Protein AF-A0AA96TDE0-F1 (afdb_monomer_lite)

Sequence (135 aa):
MKVWKSGRVTAFSVVTGIAASFALAVLPGVIASAEASPVTTAAQSTSSRQLLGTTSNSATYTPTVAASGTYVMEYEVDGVSFYNTAIDGKELGYVGGSSGTYSTRSFELTAGTHTVKVIGPEGYGTVKVYLARVH

pLDDT: mean 74.43, std 24.05, range [27.41, 95.62]

Structure (mmCIF, N/CA/C/O backbone):
data_AF-A0AA96TDE0-F1
#
_entry.id   AF-A0AA96TDE0-F1
#
loop_
_atom_site.group_PDB
_atom_site.id
_atom_site.type_symbol
_atom_site.label_atom_id
_atom_site.label_alt_id
_atom_site.label_comp_id
_atom_site.label_asym_id
_atom_site.label_entity_id
_atom_site.label_seq_id
_atom_site.pdbx_PDB_ins_code
_atom_site.Cartn_x
_atom_site.Cartn_y
_atom_site.Cartn_z
_atom_site.occupancy
_atom_site.B_iso_or_equiv
_atom_site.auth_seq_id
_atom_site.auth_comp_id
_atom_site.auth_asym_id
_atom_site.auth_atom_id
_atom_site.pdbx_PDB_model_num
ATOM 1 N N . MET A 1 1 ? 15.031 -64.162 -13.789 1.00 40.09 1 MET A N 1
ATOM 2 C CA . MET A 1 1 ? 15.935 -64.460 -12.656 1.00 40.09 1 MET A CA 1
ATOM 3 C C . MET A 1 1 ? 17.259 -63.721 -12.832 1.00 40.09 1 MET A C 1
ATOM 5 O O . MET A 1 1 ? 18.085 -64.185 -13.602 1.00 40.09 1 MET A O 1
ATOM 9 N N . LYS A 1 2 ? 17.465 -62.594 -12.141 1.00 42.62 2 LYS A N 1
ATOM 10 C CA . LYS A 1 2 ? 18.734 -62.227 -11.480 1.00 42.62 2 LYS A CA 1
ATOM 11 C C . LYS A 1 2 ? 18.475 -61.019 -10.576 1.00 42.62 2 LYS A C 1
ATOM 13 O O . LYS A 1 2 ? 17.589 -60.220 -10.847 1.00 42.62 2 LYS A O 1
ATOM 18 N N . VAL A 1 3 ? 19.175 -61.000 -9.455 1.00 34.88 3 VAL A N 1
ATOM 19 C CA . VAL A 1 3 ? 18.810 -60.372 -8.182 1.00 34.88 3 VAL A CA 1
ATOM 20 C C . VAL A 1 3 ? 19.897 -59.354 -7.803 1.00 34.88 3 VAL A C 1
ATOM 22 O O . VAL A 1 3 ? 21.060 -59.666 -8.038 1.00 34.88 3 VAL A O 1
ATOM 25 N N . TRP A 1 4 ? 19.510 -58.266 -7.108 1.00 27.41 4 TRP A N 1
ATOM 26 C CA . TRP A 1 4 ? 20.272 -57.548 -6.044 1.00 27.41 4 TRP A CA 1
ATOM 27 C C . TRP A 1 4 ? 21.528 -56.728 -6.474 1.00 27.41 4 TRP A C 1
ATOM 29 O O . TRP A 1 4 ? 22.198 -57.122 -7.413 1.00 27.41 4 TRP A O 1
ATOM 39 N N . LYS A 1 5 ? 21.959 -55.565 -5.930 1.00 39.03 5 LYS A N 1
ATOM 40 C CA . LYS A 1 5 ? 22.065 -54.920 -4.586 1.00 39.03 5 LYS A CA 1
ATOM 41 C C . LYS A 1 5 ? 22.044 -53.383 -4.745 1.00 39.03 5 LYS A C 1
ATOM 43 O O . LYS A 1 5 ? 22.657 -52.874 -5.668 1.00 39.03 5 LYS A O 1
ATOM 48 N N . SER A 1 6 ? 21.223 -52.625 -4.008 1.00 40.38 6 SER A N 1
ATOM 49 C CA . SER A 1 6 ? 21.451 -52.063 -2.654 1.00 40.38 6 SER A CA 1
ATOM 50 C C . SER A 1 6 ? 22.612 -51.058 -2.550 1.00 40.38 6 SER A C 1
ATOM 52 O O . SER A 1 6 ? 23.765 -51.462 -2.463 1.00 40.38 6 SER A O 1
ATOM 54 N N . GLY A 1 7 ? 22.274 -49.768 -2.425 1.00 41.72 7 GLY A N 1
ATOM 55 C CA . GLY A 1 7 ? 23.146 -48.698 -1.927 1.00 41.72 7 GLY A CA 1
ATOM 56 C C . GLY A 1 7 ? 22.356 -47.774 -0.993 1.00 41.72 7 GLY A C 1
ATOM 57 O O . GLY A 1 7 ? 21.501 -47.022 -1.443 1.00 41.72 7 GLY A O 1
ATOM 58 N N . ARG A 1 8 ? 22.595 -47.912 0.316 1.00 37.94 8 ARG A N 1
ATOM 59 C CA . ARG A 1 8 ? 22.033 -47.122 1.426 1.00 37.94 8 ARG A CA 1
ATOM 60 C C . ARG A 1 8 ? 22.883 -45.866 1.652 1.00 37.94 8 ARG A C 1
ATOM 62 O O . ARG A 1 8 ? 24.099 -46.012 1.696 1.00 37.94 8 ARG A O 1
ATOM 69 N N . VAL A 1 9 ? 22.266 -44.717 1.949 1.00 39.47 9 VAL A N 1
ATOM 70 C CA . VAL A 1 9 ? 22.888 -43.649 2.762 1.00 39.47 9 VAL A CA 1
ATOM 71 C C . VAL A 1 9 ? 21.844 -43.048 3.724 1.00 39.47 9 VAL A C 1
ATOM 73 O O . VAL A 1 9 ? 20.944 -42.321 3.322 1.00 39.47 9 VAL A O 1
ATOM 76 N N . THR A 1 10 ? 21.932 -43.503 4.978 1.00 43.09 10 THR A N 1
ATOM 77 C CA . THR A 1 10 ? 21.900 -42.788 6.279 1.00 43.09 10 THR A CA 1
ATOM 78 C C . THR A 1 10 ? 21.245 -41.390 6.301 1.00 43.09 10 THR A C 1
ATOM 80 O O . THR A 1 10 ? 21.783 -40.453 5.730 1.00 43.09 10 THR A O 1
ATOM 83 N N . ALA A 1 11 ? 20.020 -41.210 6.813 1.00 39.31 11 ALA A N 1
ATOM 84 C CA . ALA A 1 11 ? 19.601 -41.068 8.222 1.00 39.31 11 ALA A CA 1
ATOM 85 C C . ALA A 1 11 ? 20.134 -39.816 8.957 1.00 39.31 11 ALA A C 1
ATOM 87 O O . ALA A 1 11 ? 21.291 -39.778 9.353 1.00 39.31 11 ALA A O 1
ATOM 88 N N . PHE A 1 12 ? 19.230 -38.872 9.250 1.00 33.53 12 PHE A N 1
ATOM 89 C CA . PHE A 1 12 ? 19.226 -38.095 10.493 1.00 33.53 12 PHE A CA 1
ATOM 90 C C . PHE A 1 12 ? 17.788 -38.049 11.017 1.00 33.53 12 PHE A C 1
ATOM 92 O O . PHE A 1 12 ? 16.937 -37.322 10.512 1.00 33.53 12 PHE A O 1
ATOM 99 N N . SER A 1 13 ? 17.520 -38.891 12.011 1.00 42.50 13 SER A N 1
ATOM 100 C CA . SER A 1 13 ? 16.374 -38.766 12.904 1.00 42.50 13 SER A CA 1
ATOM 101 C C . SER A 1 13 ? 16.801 -37.917 14.093 1.00 42.50 13 SER A C 1
ATOM 103 O O . SER A 1 13 ? 17.807 -38.221 14.728 1.00 42.50 13 SER A O 1
ATOM 105 N N . VAL A 1 14 ? 15.999 -36.919 14.445 1.00 38.91 14 VAL A N 1
ATOM 106 C CA . VAL A 1 14 ? 15.885 -36.473 15.835 1.00 38.91 14 VAL A CA 1
ATOM 107 C C . VAL A 1 14 ? 14.413 -36.603 16.191 1.00 38.91 14 VAL A C 1
ATOM 109 O O . VAL A 1 14 ? 13.595 -35.742 15.889 1.00 38.91 14 VAL A O 1
ATOM 112 N N . VAL A 1 15 ? 14.082 -37.758 16.767 1.00 44.50 15 VAL A N 1
ATOM 113 C CA . VAL A 1 15 ? 12.893 -37.945 17.593 1.00 44.50 15 VAL A CA 1
ATOM 114 C C . VAL A 1 15 ? 13.387 -37.904 19.029 1.00 44.50 15 VAL A C 1
ATOM 116 O O . VAL A 1 15 ? 14.069 -38.818 19.481 1.00 44.50 15 VAL A O 1
ATOM 119 N N . THR A 1 16 ? 13.004 -36.854 19.736 1.00 48.56 16 THR A N 1
ATOM 120 C CA . THR A 1 16 ? 12.980 -36.804 21.197 1.00 48.56 16 THR A CA 1
ATOM 121 C C . THR A 1 16 ? 11.671 -36.076 21.480 1.00 48.56 16 THR A C 1
ATOM 123 O O . THR A 1 16 ? 11.538 -34.908 21.149 1.00 48.56 16 THR A O 1
ATOM 126 N N . GLY A 1 17 ? 10.576 -36.722 21.854 1.00 38.38 17 GLY A N 1
ATOM 127 C CA . GLY A 1 17 ? 10.434 -37.705 22.914 1.00 38.38 17 GLY A CA 1
ATOM 128 C C . GLY A 1 17 ? 9.392 -37.111 23.858 1.00 38.38 17 GLY A C 1
ATOM 129 O O . GLY A 1 17 ? 9.731 -36.337 24.744 1.00 38.38 17 GLY A O 1
ATOM 130 N N . ILE A 1 18 ? 8.116 -37.404 23.594 1.00 46.56 18 ILE A N 1
ATOM 131 C CA . ILE A 1 18 ? 6.996 -37.088 24.483 1.00 46.56 18 ILE A CA 1
ATOM 132 C C . ILE A 1 18 ? 7.102 -38.039 25.676 1.00 46.56 18 ILE A C 1
ATOM 134 O O . ILE A 1 18 ? 6.978 -39.251 25.507 1.00 46.56 18 ILE A O 1
ATOM 138 N N . ALA A 1 19 ? 7.308 -37.496 26.872 1.00 41.12 19 ALA A N 1
ATOM 139 C CA . ALA A 1 19 ? 7.081 -38.203 28.123 1.00 41.12 19 ALA A CA 1
ATOM 140 C C . ALA A 1 19 ? 6.107 -37.375 28.962 1.00 41.12 19 ALA A C 1
ATOM 142 O O . ALA A 1 19 ? 6.427 -36.289 29.439 1.00 41.12 19 ALA A O 1
ATOM 143 N N . ALA A 1 20 ? 4.891 -37.895 29.095 1.00 46.12 20 ALA A N 1
ATOM 144 C CA . ALA A 1 20 ? 3.925 -37.442 30.074 1.00 46.12 20 ALA A CA 1
ATOM 145 C C . ALA A 1 20 ? 4.340 -37.946 31.463 1.00 46.12 20 ALA A C 1
ATOM 147 O O . ALA A 1 20 ? 4.645 -39.130 31.609 1.00 46.12 20 ALA A O 1
ATOM 148 N N . SER A 1 21 ? 4.289 -37.091 32.486 1.00 41.38 21 SER A N 1
ATOM 149 C CA . SER A 1 21 ? 3.406 -37.281 33.650 1.00 41.38 21 SER A CA 1
ATOM 150 C C . SER A 1 21 ? 3.656 -36.242 34.746 1.00 41.38 21 SER A C 1
ATOM 152 O O . SER A 1 21 ? 4.778 -35.963 35.152 1.00 41.38 21 SER A O 1
ATOM 154 N N . PHE A 1 22 ? 2.524 -35.719 35.198 1.00 46.81 22 PHE A N 1
ATOM 155 C CA . PHE A 1 22 ? 2.174 -34.942 36.380 1.00 46.81 22 PHE A CA 1
ATOM 156 C C . PHE A 1 22 ? 3.055 -35.100 37.633 1.00 46.81 22 PHE A C 1
ATOM 158 O O . PHE A 1 22 ? 3.264 -36.206 38.124 1.00 46.81 22 PHE A O 1
ATOM 165 N N . ALA A 1 23 ? 3.397 -33.964 38.248 1.00 40.28 23 ALA A N 1
ATOM 166 C CA . ALA A 1 23 ? 3.573 -33.844 39.694 1.00 40.28 23 ALA A CA 1
ATOM 167 C C . ALA A 1 23 ? 3.108 -32.448 40.146 1.00 40.28 23 ALA A C 1
ATOM 169 O O . ALA A 1 23 ? 3.706 -31.428 39.811 1.00 40.28 23 ALA A O 1
ATOM 170 N N . LEU A 1 24 ? 1.991 -32.428 40.873 1.00 45.56 24 LEU A N 1
ATOM 171 C CA . LEU A 1 24 ? 1.407 -31.270 41.540 1.00 45.56 24 LEU A CA 1
ATOM 172 C C . LEU A 1 24 ? 2.141 -31.066 42.876 1.00 45.56 24 LEU A C 1
ATOM 174 O O . LEU A 1 24 ? 2.079 -31.936 43.742 1.00 45.56 24 LEU A O 1
ATOM 178 N N . ALA A 1 25 ? 2.807 -29.926 43.055 1.00 38.69 25 ALA A N 1
ATOM 179 C CA . ALA A 1 25 ? 3.298 -29.470 44.354 1.00 38.6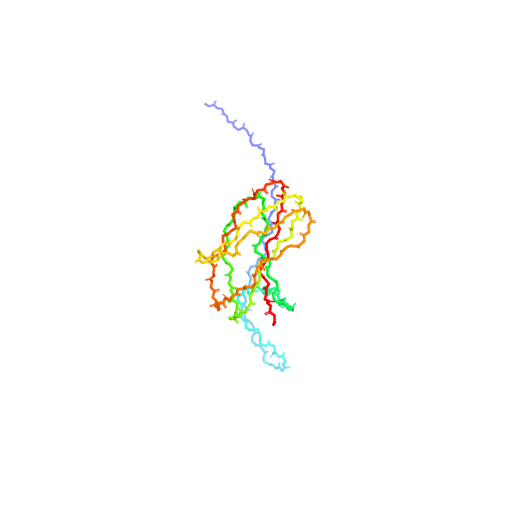9 25 ALA A CA 1
ATOM 180 C C . ALA A 1 25 ? 3.068 -27.956 44.472 1.00 38.69 25 ALA A C 1
ATOM 182 O O . ALA A 1 25 ? 3.636 -27.155 43.735 1.00 38.69 25 ALA A O 1
ATOM 183 N N . VAL A 1 26 ? 2.158 -27.599 45.373 1.00 52.59 26 VAL A N 1
ATOM 184 C CA . VAL A 1 26 ? 1.729 -26.243 45.729 1.00 52.59 26 VAL A CA 1
ATOM 185 C C . VAL A 1 26 ? 2.746 -25.624 46.690 1.00 52.59 26 VAL A C 1
ATOM 187 O O . VAL A 1 26 ? 3.074 -26.283 47.671 1.00 52.59 26 VAL A O 1
ATOM 190 N N . LEU A 1 27 ? 3.203 -24.390 46.411 1.00 39.22 27 LEU A N 1
ATOM 191 C CA . LEU A 1 27 ? 3.641 -23.302 47.324 1.00 39.22 27 LEU A CA 1
ATOM 192 C C . LEU A 1 27 ? 4.211 -22.119 46.482 1.00 39.22 27 LEU A C 1
ATOM 194 O O . LEU A 1 27 ? 4.401 -22.277 45.278 1.00 39.22 27 LEU A O 1
ATOM 198 N N . PRO A 1 28 ? 4.326 -20.890 47.030 1.00 46.47 28 PRO A N 1
ATOM 199 C CA . PRO A 1 28 ? 3.805 -19.680 46.401 1.00 46.47 28 PRO A CA 1
ATOM 200 C C . PRO A 1 28 ? 4.770 -19.085 45.373 1.00 46.47 28 PRO A C 1
ATOM 202 O O . PRO A 1 28 ? 5.901 -18.735 45.693 1.00 46.47 28 PRO A O 1
ATOM 205 N N . GLY A 1 29 ? 4.290 -18.909 44.146 1.00 47.94 29 GLY A N 1
ATOM 206 C CA . GLY A 1 29 ? 5.058 -18.248 43.091 1.00 47.94 29 GLY A CA 1
ATOM 207 C C . GLY A 1 29 ? 4.816 -18.879 41.732 1.00 47.94 29 GLY A C 1
ATOM 208 O O . GLY A 1 29 ? 5.672 -19.574 41.209 1.00 47.94 29 GLY A O 1
ATOM 209 N N . VAL A 1 30 ? 3.630 -18.678 41.169 1.00 38.38 30 VAL A N 1
ATOM 210 C CA . VAL A 1 30 ? 3.226 -19.214 39.858 1.00 38.38 30 VAL A CA 1
ATOM 211 C C . VAL A 1 30 ? 2.224 -18.192 39.316 1.00 38.38 30 VAL A C 1
ATOM 213 O O . VAL A 1 30 ? 1.157 -18.030 39.893 1.00 38.38 30 VAL A O 1
ATOM 216 N N . ILE A 1 31 ? 2.563 -17.277 38.405 1.00 41.50 31 ILE A N 1
ATOM 217 C CA . ILE A 1 31 ? 2.836 -17.467 36.969 1.00 41.50 31 ILE A CA 1
ATOM 218 C C . ILE A 1 31 ? 1.947 -18.552 36.344 1.00 41.50 31 ILE A C 1
ATOM 220 O O . ILE A 1 31 ? 2.405 -19.632 35.985 1.00 41.50 31 ILE A O 1
ATOM 224 N N . ALA A 1 32 ? 0.649 -18.268 36.231 1.00 38.16 32 ALA A N 1
ATOM 225 C CA . ALA A 1 32 ? -0.256 -19.057 35.407 1.00 38.16 32 ALA A CA 1
ATOM 226 C C . ALA A 1 32 ? 0.022 -18.774 33.919 1.00 38.16 32 ALA A C 1
ATOM 228 O O . ALA A 1 32 ? -0.193 -17.661 33.439 1.00 38.16 32 ALA A O 1
ATOM 229 N N . SER A 1 33 ? 0.500 -19.796 33.205 1.00 46.03 33 SER A N 1
ATOM 230 C CA . SER A 1 33 ? 0.380 -19.889 31.749 1.00 46.03 33 SER A CA 1
ATOM 231 C C . SER A 1 33 ? -1.086 -20.110 31.396 1.00 46.03 33 SER A C 1
ATOM 233 O O . SER A 1 33 ? -1.678 -21.098 31.823 1.00 46.03 33 SER A O 1
ATOM 235 N N . ALA A 1 34 ? -1.651 -19.211 30.597 1.00 46.59 34 ALA A N 1
ATOM 236 C CA . ALA A 1 34 ? -2.777 -19.539 29.743 1.00 46.59 34 ALA A CA 1
ATOM 237 C C . ALA A 1 34 ? -2.209 -19.896 28.367 1.00 46.59 34 ALA A C 1
ATOM 239 O O . ALA A 1 34 ? -1.446 -19.122 27.785 1.00 46.59 34 ALA A O 1
ATOM 240 N N . GLU A 1 35 ? -2.568 -21.077 27.872 1.00 45.34 35 GLU A N 1
ATOM 241 C CA . GLU A 1 35 ? -2.438 -21.454 26.471 1.00 45.34 35 GLU A CA 1
ATOM 242 C C . GLU A 1 35 ? -3.170 -20.413 25.618 1.00 45.34 35 GLU A C 1
ATOM 244 O O . GLU A 1 35 ? -4.398 -20.371 25.560 1.00 45.34 35 GLU A O 1
ATOM 249 N N . ALA A 1 36 ? -2.404 -19.540 24.976 1.00 38.00 36 ALA A N 1
ATOM 250 C CA . ALA A 1 36 ? -2.875 -18.732 23.873 1.00 38.00 36 ALA A CA 1
ATOM 251 C C . ALA A 1 36 ? -2.227 -19.301 22.613 1.00 38.00 36 ALA A C 1
ATOM 253 O O . ALA A 1 36 ? -1.016 -19.527 22.576 1.00 38.00 36 ALA A O 1
ATOM 254 N N . SER A 1 37 ? -3.050 -19.543 21.592 1.00 42.31 37 SER A N 1
ATOM 255 C CA . SER A 1 37 ? -2.665 -19.739 20.192 1.00 42.31 37 SER A CA 1
ATOM 256 C C . SER A 1 37 ? -1.444 -18.884 19.829 1.00 42.31 37 SER A C 1
ATOM 258 O O . SER A 1 37 ? -1.294 -17.817 20.427 1.00 42.31 37 SER A O 1
ATOM 260 N N . PRO A 1 38 ? -0.598 -19.244 18.841 1.00 44.56 38 PRO A N 1
ATOM 261 C CA . PRO A 1 38 ? 0.372 -18.293 18.321 1.00 44.56 38 PRO A CA 1
ATOM 262 C C . PRO A 1 38 ? -0.413 -17.148 17.678 1.00 44.56 38 PRO A C 1
ATOM 264 O O . PRO A 1 38 ? -0.718 -17.153 16.486 1.00 44.56 38 PRO A O 1
ATOM 267 N N . VAL A 1 39 ? -0.794 -16.167 18.495 1.00 41.44 39 VAL A N 1
ATOM 268 C CA . VAL A 1 39 ? -1.163 -14.848 18.044 1.00 41.44 39 VAL A CA 1
ATOM 269 C C . VAL A 1 39 ? 0.107 -14.418 17.354 1.00 41.44 39 VAL A C 1
ATOM 271 O O . VAL A 1 39 ? 1.143 -14.193 17.978 1.00 41.44 39 VAL A O 1
ATOM 274 N N . THR A 1 40 ? 0.060 -14.439 16.030 1.00 41.41 40 THR A N 1
ATOM 275 C CA . THR A 1 40 ? 1.027 -13.716 15.234 1.00 41.41 40 THR A CA 1
ATOM 276 C C . THR A 1 40 ? 0.775 -12.277 15.645 1.00 41.41 40 THR A C 1
ATOM 278 O O . THR A 1 40 ? -0.154 -11.648 15.145 1.00 41.41 40 THR A O 1
ATOM 281 N N . THR A 1 41 ? 1.476 -11.815 16.681 1.00 43.47 41 THR A N 1
ATOM 282 C CA . THR A 1 41 ? 1.425 -10.436 17.144 1.00 43.47 41 THR A CA 1
ATOM 283 C C . THR A 1 41 ? 2.044 -9.637 16.018 1.00 43.47 41 THR A C 1
ATOM 285 O O . THR A 1 41 ? 3.253 -9.418 15.969 1.00 43.47 41 THR A O 1
ATOM 288 N N . ALA A 1 42 ? 1.203 -9.300 15.040 1.00 44.00 42 ALA A N 1
ATOM 289 C CA . ALA A 1 42 ? 1.489 -8.293 14.051 1.00 44.00 42 ALA A CA 1
ATOM 290 C C . ALA A 1 42 ? 1.957 -7.073 14.839 1.00 44.00 42 ALA A C 1
ATOM 292 O O . ALA A 1 42 ? 1.282 -6.637 15.776 1.00 44.00 42 ALA A O 1
ATOM 293 N N . ALA A 1 43 ? 3.170 -6.633 14.519 1.00 41.69 43 ALA A N 1
ATOM 294 C CA . ALA A 1 43 ? 3.845 -5.530 15.168 1.00 41.69 43 ALA A CA 1
ATOM 295 C C . ALA A 1 43 ? 2.854 -4.395 15.459 1.00 41.69 43 ALA A C 1
ATOM 297 O O . ALA A 1 43 ? 2.143 -3.932 14.565 1.00 41.69 43 ALA A O 1
ATOM 298 N N . GLN A 1 44 ? 2.789 -3.975 16.724 1.00 38.59 44 GLN A N 1
ATOM 299 C CA . GLN A 1 44 ? 2.094 -2.758 17.116 1.00 38.59 44 GLN A CA 1
ATOM 300 C C . GLN A 1 44 ? 2.769 -1.582 16.408 1.00 38.59 44 GLN A C 1
ATOM 302 O O . GLN A 1 44 ? 3.800 -1.076 16.848 1.00 38.59 44 GLN A O 1
ATOM 307 N N . SER A 1 45 ? 2.196 -1.172 15.281 1.00 45.03 45 SER A N 1
ATOM 308 C CA . SER A 1 45 ? 2.622 0.010 14.551 1.00 45.03 45 SER A CA 1
ATOM 309 C C . SER A 1 45 ? 2.210 1.260 15.333 1.00 45.03 45 SER A C 1
ATOM 311 O O . SER A 1 45 ? 1.039 1.635 15.385 1.00 45.03 45 SER A O 1
ATOM 313 N N . THR A 1 46 ? 3.192 1.913 15.946 1.00 42.00 46 THR A N 1
ATOM 314 C CA . THR A 1 46 ? 3.117 3.311 16.379 1.00 42.00 46 THR A CA 1
ATOM 315 C C . THR A 1 46 ? 2.951 4.178 15.126 1.00 42.00 46 THR A C 1
ATOM 317 O O . THR A 1 46 ? 3.863 4.220 14.306 1.00 42.00 46 THR A O 1
ATOM 320 N N . SER A 1 47 ? 1.785 4.813 14.951 1.00 53.38 47 SER A N 1
ATOM 321 C CA . SER A 1 47 ? 1.220 5.216 13.644 1.00 53.38 47 SER A CA 1
ATOM 322 C C . SER A 1 47 ? 1.016 3.997 12.741 1.00 53.38 47 SER A C 1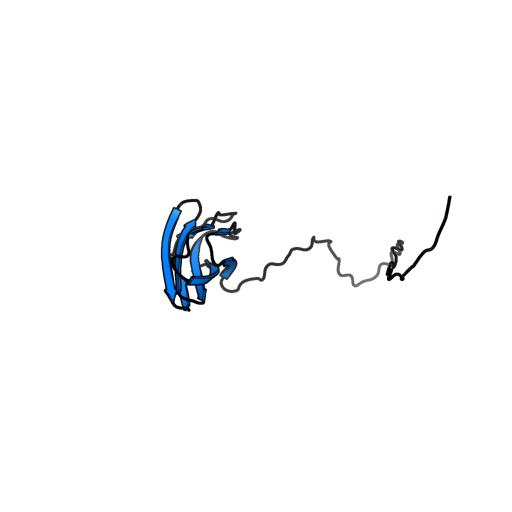
ATOM 324 O O . SER A 1 47 ? 1.976 3.422 12.233 1.00 53.38 47 SER A O 1
ATOM 326 N N . SER A 1 48 ? -0.227 3.526 12.585 1.00 70.88 48 SER A N 1
ATOM 327 C CA . SER A 1 48 ? -0.491 2.207 12.001 1.00 70.88 48 SER A CA 1
ATOM 328 C C . SER A 1 48 ? -0.278 2.172 10.486 1.00 70.88 48 SER A C 1
ATOM 330 O O . SER A 1 48 ? -1.236 2.223 9.716 1.00 70.88 48 SER A O 1
ATOM 332 N N . ARG A 1 49 ? 0.987 2.108 10.068 1.00 86.62 49 ARG A N 1
ATOM 333 C CA . ARG A 1 49 ? 1.416 1.756 8.720 1.00 86.62 49 ARG A CA 1
ATOM 334 C C . ARG A 1 49 ? 1.515 0.239 8.629 1.00 86.62 49 ARG A C 1
ATOM 336 O O . ARG A 1 49 ? 2.268 -0.388 9.375 1.00 86.62 49 ARG A O 1
ATOM 343 N N . GLN A 1 50 ? 0.742 -0.345 7.727 1.00 90.88 50 GLN A N 1
ATOM 344 C CA . GLN A 1 50 ? 0.673 -1.774 7.468 1.00 90.88 50 GLN A CA 1
ATOM 345 C C . GLN A 1 50 ? 1.180 -2.047 6.054 1.00 90.88 50 GLN A C 1
ATOM 347 O O . GLN A 1 50 ? 0.590 -1.576 5.088 1.00 90.88 50 GLN A O 1
ATOM 352 N N . LEU A 1 51 ? 2.244 -2.839 5.917 1.00 93.38 51 LEU A N 1
ATOM 353 C CA . LEU A 1 51 ? 2.670 -3.350 4.613 1.00 93.38 51 LEU A CA 1
ATOM 354 C C . LEU A 1 51 ? 1.638 -4.366 4.109 1.00 93.38 51 LEU A C 1
ATOM 356 O O . LEU A 1 51 ? 1.374 -5.361 4.781 1.00 93.38 51 LEU A O 1
ATOM 360 N N . LEU A 1 52 ? 1.072 -4.122 2.928 1.00 93.25 52 LEU A N 1
ATOM 361 C CA . LEU A 1 52 ? 0.166 -5.061 2.264 1.00 93.25 52 LEU A CA 1
ATOM 362 C C . LEU A 1 52 ? 0.938 -6.075 1.424 1.00 93.25 52 LEU A C 1
ATOM 364 O O . LEU A 1 52 ? 0.592 -7.254 1.393 1.00 93.25 52 LEU A O 1
ATOM 368 N N . GLY A 1 53 ? 1.998 -5.619 0.757 1.00 92.81 53 GLY A N 1
ATOM 369 C CA . GLY A 1 53 ? 2.858 -6.481 -0.037 1.00 92.81 53 GLY A CA 1
ATOM 370 C C . GLY A 1 53 ? 3.800 -5.717 -0.955 1.00 92.81 53 GLY A C 1
ATOM 371 O O . GLY A 1 53 ? 3.864 -4.489 -0.958 1.00 92.81 53 GLY A O 1
ATOM 372 N N . THR A 1 54 ? 4.551 -6.481 -1.739 1.00 93.88 54 THR A N 1
ATOM 373 C CA . THR A 1 54 ? 5.434 -5.987 -2.797 1.00 93.88 54 THR A CA 1
ATOM 374 C C . THR A 1 54 ? 4.952 -6.563 -4.119 1.00 93.88 54 THR A C 1
ATOM 376 O O . THR A 1 54 ? 4.679 -7.759 -4.195 1.00 93.88 54 THR A O 1
ATOM 379 N N . THR A 1 55 ? 4.809 -5.729 -5.142 1.00 91.19 55 THR A N 1
ATOM 380 C CA . THR A 1 55 ? 4.348 -6.165 -6.461 1.00 91.19 55 THR A CA 1
ATOM 381 C C . THR A 1 55 ? 5.019 -5.364 -7.567 1.00 91.19 55 THR A C 1
ATOM 383 O O . THR A 1 55 ? 5.362 -4.202 -7.386 1.00 91.19 55 THR A O 1
ATOM 386 N N . SER A 1 56 ? 5.210 -5.994 -8.717 1.00 91.62 56 SER A N 1
ATOM 387 C CA . SER A 1 56 ? 5.615 -5.358 -9.977 1.00 91.62 56 SER A CA 1
ATOM 388 C C . SER A 1 56 ? 4.507 -5.432 -11.033 1.00 91.62 56 SER A C 1
ATOM 390 O O . SER A 1 56 ? 4.722 -5.081 -12.186 1.00 91.62 56 SER A O 1
ATOM 392 N N . ASN A 1 57 ? 3.323 -5.916 -10.641 1.00 91.81 57 ASN A N 1
ATOM 393 C CA . ASN A 1 57 ? 2.129 -6.094 -11.463 1.00 91.81 57 ASN A CA 1
ATOM 394 C C . ASN A 1 57 ? 0.866 -5.757 -10.659 1.00 91.81 57 ASN A C 1
ATOM 396 O O . ASN A 1 57 ? 0.921 -5.405 -9.477 1.00 91.81 57 ASN A O 1
ATOM 400 N N . SER A 1 58 ? -0.293 -5.898 -11.294 1.00 92.19 58 SER A N 1
ATOM 401 C CA . SER A 1 58 ? -1.577 -5.711 -10.629 1.00 92.19 58 SER A CA 1
ATOM 402 C C . SER A 1 58 ? -1.751 -6.764 -9.538 1.00 92.19 58 SER A C 1
ATOM 404 O O . SER A 1 58 ? -1.458 -7.942 -9.747 1.00 92.19 58 SER A O 1
ATOM 406 N N . ALA A 1 59 ? -2.238 -6.345 -8.376 1.00 93.56 59 ALA A N 1
ATOM 407 C CA . ALA A 1 59 ? -2.381 -7.197 -7.204 1.00 93.56 59 ALA A CA 1
ATOM 408 C C . ALA A 1 59 ? -3.666 -6.865 -6.447 1.00 93.56 59 ALA A C 1
ATOM 410 O O . ALA A 1 59 ? -4.170 -5.745 -6.497 1.00 93.56 59 ALA A O 1
ATOM 411 N N . THR A 1 60 ? -4.213 -7.853 -5.744 1.00 94.56 60 THR A N 1
ATOM 412 C CA . THR A 1 60 ? -5.336 -7.653 -4.823 1.00 94.56 60 THR A CA 1
ATOM 413 C C . THR A 1 60 ? -4.902 -8.081 -3.432 1.00 94.56 60 THR A C 1
ATOM 415 O O . THR A 1 60 ? -4.363 -9.171 -3.259 1.00 94.56 60 THR A O 1
ATOM 418 N N . TYR A 1 61 ? -5.139 -7.217 -2.455 1.00 93.44 61 TYR A N 1
ATOM 419 C CA . TYR A 1 61 ? -4.818 -7.422 -1.053 1.00 93.44 61 TYR A CA 1
ATOM 420 C C . TYR A 1 61 ? -6.095 -7.366 -0.223 1.00 93.44 61 TYR A C 1
ATOM 422 O O . TYR A 1 61 ? -7.029 -6.639 -0.559 1.00 93.44 61 TYR A O 1
ATOM 430 N N . THR A 1 62 ? -6.119 -8.101 0.884 1.00 93.94 62 THR A N 1
ATOM 431 C CA . THR A 1 62 ? -7.252 -8.119 1.816 1.00 93.94 62 THR A CA 1
ATOM 432 C C . THR A 1 62 ? -6.807 -7.715 3.222 1.00 93.94 62 THR A C 1
ATOM 434 O O . THR A 1 62 ? -6.683 -8.583 4.092 1.00 93.94 62 THR A O 1
ATOM 437 N N . PRO A 1 63 ? -6.466 -6.432 3.460 1.00 91.69 63 PRO A N 1
ATOM 438 C CA . PRO A 1 63 ? -6.116 -5.975 4.797 1.00 91.69 63 PRO A CA 1
ATOM 439 C C . PRO A 1 63 ? -7.304 -6.054 5.756 1.00 91.69 63 PRO A C 1
ATOM 441 O O . PRO A 1 63 ? -8.446 -5.778 5.387 1.00 91.69 63 PRO A O 1
ATOM 444 N N . THR A 1 64 ? -7.001 -6.361 7.015 1.00 91.38 64 THR A N 1
ATOM 445 C CA . THR A 1 64 ? -7.944 -6.234 8.127 1.00 91.38 64 THR A CA 1
ATOM 446 C C . THR A 1 64 ? -7.631 -4.962 8.901 1.00 91.38 64 THR A C 1
ATOM 448 O O . THR A 1 64 ? -6.583 -4.846 9.533 1.00 91.38 64 THR A O 1
ATOM 451 N N . VAL A 1 65 ? -8.551 -4.009 8.849 1.00 89.75 65 VAL A N 1
ATOM 452 C CA . VAL A 1 65 ? -8.480 -2.727 9.543 1.00 89.75 65 VAL A CA 1
ATOM 453 C C . VAL A 1 65 ? -8.989 -2.896 10.970 1.00 89.75 65 VAL A C 1
ATOM 455 O O . VAL A 1 65 ? -10.120 -3.325 11.190 1.00 89.75 65 VAL A O 1
ATOM 458 N N . ALA A 1 66 ? -8.160 -2.549 11.954 1.00 86.62 66 ALA A N 1
ATOM 459 C CA . ALA A 1 66 ? -8.492 -2.731 13.369 1.00 86.62 66 ALA A CA 1
ATOM 460 C C . ALA A 1 66 ? -9.510 -1.708 13.906 1.00 86.62 66 ALA A C 1
ATOM 462 O O . ALA A 1 66 ? -10.245 -2.006 14.843 1.00 86.62 66 ALA A O 1
ATOM 463 N N . ALA A 1 67 ? -9.545 -0.499 13.343 1.00 86.12 67 ALA A N 1
ATOM 464 C CA . ALA A 1 67 ? -10.405 0.585 13.804 1.00 86.12 67 ALA A CA 1
ATOM 465 C C . ALA A 1 67 ? -10.831 1.462 12.629 1.00 86.12 67 ALA A C 1
ATOM 467 O O . ALA A 1 67 ? -10.040 1.705 11.727 1.00 86.12 67 ALA A O 1
ATOM 468 N N . SER A 1 68 ? -12.055 1.981 12.661 1.00 90.56 68 SER A N 1
ATOM 469 C CA . SER A 1 68 ? -12.490 2.944 11.654 1.00 90.56 68 SER A CA 1
ATOM 470 C C . SER A 1 68 ? -11.718 4.264 11.749 1.00 90.56 68 SER A C 1
ATOM 472 O O . SER A 1 68 ? -11.331 4.696 12.842 1.00 90.56 68 SER A O 1
ATOM 474 N N . GLY A 1 69 ? -11.537 4.933 10.615 1.00 91.56 69 GLY A N 1
ATOM 475 C CA . GLY A 1 69 ? -10.955 6.271 10.544 1.00 91.56 69 GLY A CA 1
ATOM 476 C C . GLY A 1 69 ? -10.438 6.621 9.155 1.00 91.56 69 GLY A C 1
ATOM 477 O O . GLY A 1 69 ? -10.742 5.938 8.177 1.00 91.56 69 GLY A O 1
ATOM 478 N N . THR A 1 70 ? -9.614 7.663 9.098 1.00 92.88 70 THR A N 1
ATOM 479 C CA . THR A 1 70 ? -8.990 8.145 7.867 1.00 92.88 70 THR A CA 1
ATOM 480 C C . THR A 1 70 ? -7.698 7.387 7.567 1.00 92.88 70 THR A C 1
ATOM 482 O O . THR A 1 70 ? -6.831 7.221 8.426 1.00 92.88 70 THR A O 1
ATOM 485 N N . TYR A 1 71 ? -7.546 6.946 6.325 1.00 93.19 71 TYR A N 1
ATOM 486 C CA . TYR A 1 71 ? -6.402 6.192 5.823 1.00 93.19 71 TYR A CA 1
ATOM 487 C C . TYR A 1 71 ? -5.898 6.767 4.500 1.00 93.19 71 TYR A C 1
ATOM 489 O O . TYR A 1 71 ? -6.611 7.478 3.793 1.00 93.19 71 TYR A O 1
ATOM 497 N N . VAL A 1 72 ? -4.656 6.436 4.162 1.00 93.56 72 VAL A N 1
ATOM 498 C CA . VAL A 1 72 ? -4.030 6.655 2.856 1.00 93.56 72 VAL A CA 1
ATOM 499 C C . VAL A 1 72 ? -3.349 5.369 2.403 1.00 93.56 72 VAL A C 1
ATOM 501 O O . VAL A 1 72 ? -2.904 4.559 3.219 1.00 93.56 72 VAL A O 1
ATOM 504 N N . MET A 1 73 ? -3.252 5.191 1.089 1.00 94.00 73 MET A N 1
ATOM 505 C CA . MET A 1 73 ? -2.408 4.162 0.497 1.00 94.00 73 MET A CA 1
ATOM 506 C C . MET A 1 73 ? -1.069 4.791 0.151 1.00 94.00 73 MET A C 1
ATOM 508 O O . MET A 1 73 ? -1.042 5.775 -0.586 1.00 94.00 73 MET A O 1
ATOM 512 N N . GLU A 1 74 ? 0.017 4.226 0.663 1.00 94.19 74 GLU A N 1
ATOM 513 C CA . GLU A 1 74 ? 1.376 4.654 0.348 1.00 94.19 74 GLU A CA 1
ATOM 514 C C . GLU A 1 74 ? 2.070 3.633 -0.550 1.00 94.19 74 GLU A C 1
ATOM 516 O O . GLU A 1 74 ? 1.926 2.420 -0.388 1.00 94.19 74 GLU A O 1
ATOM 521 N N . TYR A 1 75 ? 2.863 4.144 -1.476 1.00 93.88 75 TYR A N 1
ATOM 522 C CA . TYR A 1 75 ? 3.568 3.399 -2.500 1.00 93.88 75 TYR A CA 1
ATOM 523 C C . TYR A 1 75 ? 5.035 3.790 -2.446 1.00 93.88 75 TYR A C 1
ATOM 525 O O . TYR A 1 75 ? 5.383 4.917 -2.786 1.00 93.88 75 TYR A O 1
ATOM 533 N N . GLU A 1 76 ? 5.897 2.869 -2.025 1.00 95.44 76 GLU A N 1
ATOM 534 C CA . GLU A 1 76 ? 7.345 3.018 -2.191 1.00 95.44 76 GLU A CA 1
ATOM 535 C C . GLU A 1 76 ? 7.725 2.407 -3.534 1.00 95.44 76 GLU A C 1
ATOM 537 O O . GLU A 1 76 ? 7.770 1.182 -3.676 1.00 95.44 76 GLU A O 1
ATOM 542 N N . VAL A 1 77 ? 7.934 3.265 -4.526 1.00 94.94 77 VAL A N 1
ATOM 543 C CA . VAL A 1 77 ? 8.292 2.888 -5.892 1.00 94.94 77 VAL A CA 1
ATOM 544 C C . VAL A 1 77 ? 9.807 2.747 -6.002 1.00 94.94 77 VAL A C 1
ATOM 546 O O . VAL A 1 77 ? 10.554 3.620 -5.561 1.00 94.94 77 VAL A O 1
ATOM 549 N N . ASP A 1 78 ? 10.242 1.666 -6.640 1.00 95.06 78 ASP A N 1
ATOM 550 C CA . ASP A 1 78 ? 11.605 1.437 -7.109 1.00 95.06 78 ASP A CA 1
ATOM 551 C C . ASP A 1 78 ? 11.576 1.263 -8.636 1.00 95.06 78 ASP A C 1
ATOM 553 O O . ASP A 1 78 ? 11.045 0.276 -9.150 1.00 95.06 78 ASP A O 1
ATOM 557 N N . GLY A 1 79 ? 12.074 2.259 -9.371 1.00 93.62 79 GLY A N 1
ATOM 558 C CA . GLY A 1 79 ? 11.974 2.360 -10.829 1.00 93.62 79 GLY A CA 1
ATOM 559 C C . GLY A 1 79 ? 11.084 3.525 -11.263 1.00 93.62 79 GLY A C 1
ATOM 560 O O . GLY A 1 79 ? 11.129 4.599 -10.672 1.00 93.62 79 GLY A O 1
ATOM 561 N N . VAL A 1 80 ? 10.290 3.330 -12.315 1.00 93.81 80 VAL A N 1
ATOM 562 C CA . VAL A 1 80 ? 9.274 4.287 -12.774 1.00 93.81 80 VAL A CA 1
ATOM 563 C C . VAL A 1 80 ? 7.965 3.536 -12.923 1.00 93.81 80 VAL A C 1
ATOM 565 O O . VAL A 1 80 ? 7.846 2.659 -13.774 1.00 93.81 80 VAL A O 1
ATOM 568 N N . SER A 1 81 ? 6.979 3.819 -12.081 1.00 94.19 81 SER A N 1
ATOM 569 C CA . SER A 1 81 ? 5.716 3.079 -12.107 1.00 94.19 81 SER A CA 1
ATOM 570 C C . SER A 1 81 ? 4.553 3.926 -11.632 1.00 94.19 81 SER A C 1
ATOM 572 O O . SER A 1 81 ? 4.670 4.647 -10.643 1.00 94.19 81 SER A O 1
ATOM 574 N N . PHE A 1 82 ? 3.421 3.775 -12.312 1.00 92.81 82 PHE A N 1
ATOM 575 C CA . PHE A 1 82 ? 2.152 4.384 -11.947 1.00 92.81 82 PHE A CA 1
ATOM 576 C C . PHE A 1 82 ? 1.086 3.315 -11.715 1.00 92.81 82 PHE A C 1
ATOM 578 O O . PHE A 1 82 ? 1.011 2.334 -12.454 1.00 92.81 82 PHE A O 1
ATOM 585 N N . TYR A 1 83 ? 0.260 3.515 -10.692 1.00 93.06 83 TYR A N 1
ATOM 586 C CA . TYR A 1 83 ? -0.760 2.574 -10.252 1.00 93.06 83 TYR A CA 1
ATOM 587 C C . TYR A 1 83 ? -2.085 3.288 -10.002 1.00 93.06 83 TYR A C 1
ATOM 589 O O . TYR A 1 83 ? -2.121 4.352 -9.384 1.00 93.06 83 TYR A O 1
ATOM 597 N N . ASN A 1 84 ? -3.187 2.657 -10.405 1.00 93.81 84 ASN A N 1
ATOM 598 C CA . ASN A 1 84 ? -4.520 3.004 -9.923 1.00 93.81 84 ASN A CA 1
ATOM 599 C C . ASN A 1 84 ? -4.877 2.103 -8.745 1.00 93.81 84 ASN A C 1
ATOM 601 O O . ASN A 1 84 ? -4.603 0.903 -8.762 1.00 93.81 84 ASN A O 1
ATOM 605 N N . THR A 1 85 ? -5.527 2.663 -7.735 1.00 93.62 85 THR A N 1
ATOM 606 C CA . THR A 1 85 ? -5.963 1.892 -6.568 1.00 93.62 85 THR A CA 1
ATOM 607 C C . THR A 1 85 ? -7.464 1.962 -6.429 1.00 93.62 85 THR A C 1
ATOM 609 O O . THR A 1 85 ? -8.026 3.053 -6.441 1.00 93.62 85 THR A O 1
ATOM 612 N N . ALA A 1 86 ? -8.100 0.817 -6.214 1.00 93.81 86 ALA A N 1
ATOM 613 C CA . ALA A 1 86 ? -9.490 0.736 -5.808 1.00 93.81 86 ALA A CA 1
ATOM 614 C C . ALA A 1 86 ? -9.609 0.020 -4.464 1.00 93.81 86 ALA A C 1
ATOM 616 O O . ALA A 1 86 ? -8.995 -1.026 -4.264 1.00 93.81 86 ALA A O 1
ATOM 617 N N . ILE A 1 87 ? -10.416 0.560 -3.557 1.00 93.94 87 ILE A N 1
ATOM 618 C CA . ILE A 1 87 ? -10.724 -0.065 -2.271 1.00 93.94 87 ILE A CA 1
ATOM 619 C C . ILE A 1 87 ? -12.217 -0.354 -2.219 1.00 93.94 87 ILE A C 1
ATOM 621 O O . ILE A 1 87 ? -13.022 0.543 -2.449 1.00 93.94 87 ILE A O 1
ATOM 625 N N . ASP A 1 88 ? -12.580 -1.619 -2.009 1.00 93.50 88 ASP A N 1
ATOM 626 C CA . ASP A 1 88 ? -13.959 -2.128 -2.069 1.00 93.50 88 ASP A CA 1
ATOM 627 C C . ASP A 1 88 ? -14.710 -1.684 -3.337 1.00 93.50 88 ASP A C 1
ATOM 629 O O . ASP A 1 88 ? -15.899 -1.375 -3.326 1.00 93.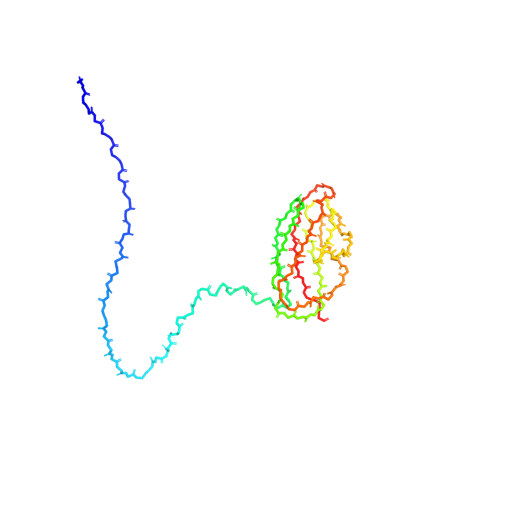50 88 ASP A O 1
ATOM 633 N N . GLY A 1 89 ? -13.982 -1.613 -4.456 1.00 90.75 89 GLY A N 1
ATOM 634 C CA . GLY A 1 89 ? -14.503 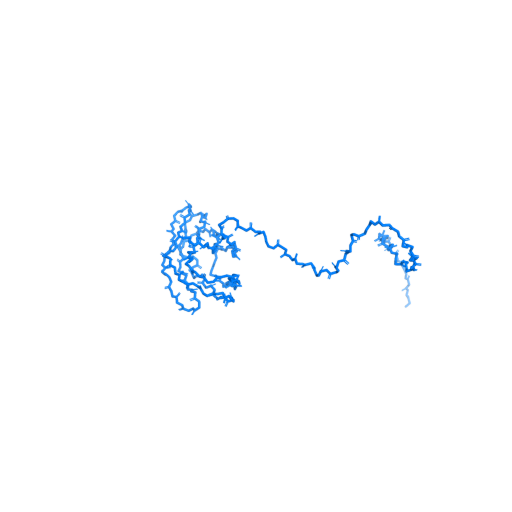-1.169 -5.751 1.00 90.75 89 GLY A CA 1
ATOM 635 C C . GLY A 1 89 ? -14.511 0.349 -5.972 1.00 90.75 89 GLY A C 1
ATOM 636 O O . GLY A 1 89 ? -14.803 0.783 -7.083 1.00 90.75 89 GLY A O 1
ATOM 637 N N . LYS A 1 90 ? -14.148 1.166 -4.976 1.00 92.12 90 LYS A N 1
ATOM 638 C CA . LYS A 1 90 ? -14.033 2.625 -5.110 1.00 92.12 90 LYS A CA 1
ATOM 639 C C . LYS A 1 90 ? -12.620 3.043 -5.496 1.00 92.12 90 LYS A C 1
ATOM 641 O O . LYS A 1 90 ? -11.679 2.845 -4.732 1.00 92.12 90 LYS A O 1
ATOM 646 N N . GLU A 1 91 ? -12.481 3.687 -6.647 1.00 92.94 91 GLU A N 1
ATOM 647 C CA . GLU A 1 91 ? -11.194 4.193 -7.123 1.00 92.94 91 GLU A CA 1
ATOM 648 C C . GLU A 1 91 ? -10.721 5.417 -6.325 1.00 92.94 91 GLU A C 1
ATOM 650 O O . GLU A 1 91 ? -11.460 6.377 -6.094 1.00 92.94 91 GLU A O 1
ATOM 655 N N . LEU A 1 92 ? -9.454 5.389 -5.919 1.00 90.25 92 LEU A N 1
ATOM 656 C CA . LEU A 1 92 ? -8.757 6.490 -5.255 1.00 90.25 92 LEU A CA 1
ATOM 657 C C . LEU A 1 92 ? -8.004 7.372 -6.258 1.00 90.25 92 LEU A C 1
ATOM 659 O O . LEU A 1 92 ? -7.717 8.539 -5.965 1.00 90.25 92 LEU A O 1
ATOM 663 N N . GLY A 1 93 ? -7.749 6.842 -7.454 1.00 87.31 93 GLY A N 1
ATOM 664 C CA . GLY A 1 93 ? -7.043 7.503 -8.540 1.00 87.31 93 GLY A CA 1
ATOM 665 C C . GLY A 1 93 ? -5.629 6.968 -8.748 1.00 87.31 93 GLY A C 1
ATOM 666 O O . GLY A 1 93 ? -5.200 5.994 -8.125 1.00 87.31 93 GLY A O 1
ATOM 667 N N . TYR A 1 94 ? -4.929 7.645 -9.652 1.00 90.06 94 TYR A N 1
ATOM 668 C CA . TYR A 1 94 ? -3.588 7.296 -10.098 1.00 90.06 94 TYR A CA 1
ATOM 669 C C . TYR A 1 94 ? -2.514 7.912 -9.201 1.00 90.06 94 TYR A C 1
ATOM 671 O O . TYR A 1 94 ? -2.567 9.103 -8.894 1.00 90.06 94 TYR A O 1
ATOM 679 N N . VAL A 1 95 ? -1.524 7.111 -8.818 1.00 92.38 95 VAL A N 1
ATOM 680 C CA . VAL A 1 95 ? -0.345 7.536 -8.053 1.00 92.38 95 VAL A CA 1
ATOM 681 C C . VAL A 1 95 ? 0.909 6.875 -8.604 1.00 92.38 95 VAL A C 1
ATOM 683 O O . VAL A 1 95 ? 0.855 5.756 -9.109 1.00 92.38 95 VAL A O 1
ATOM 686 N N . GLY A 1 96 ? 2.046 7.554 -8.498 1.00 90.69 96 GLY A N 1
ATOM 687 C CA . GLY A 1 96 ? 3.337 7.013 -8.904 1.00 90.69 96 GLY A CA 1
ATOM 688 C C . GLY A 1 96 ? 4.216 8.025 -9.623 1.00 90.69 96 GLY A C 1
ATOM 689 O O . GLY A 1 96 ? 3.897 9.213 -9.707 1.00 90.69 96 GLY A O 1
ATOM 690 N N . GLY A 1 97 ? 5.341 7.532 -10.120 1.00 93.06 97 GLY A N 1
ATOM 691 C CA . GLY A 1 97 ? 6.411 8.321 -10.712 1.00 93.06 97 GLY A CA 1
ATOM 692 C C . GLY A 1 97 ? 7.730 7.557 -10.666 1.00 93.06 97 GLY A C 1
ATOM 693 O O . GLY A 1 97 ? 7.730 6.325 -10.640 1.00 93.06 97 GLY A O 1
ATOM 694 N N . SER A 1 98 ? 8.846 8.285 -10.677 1.00 95.12 98 SER A N 1
ATOM 695 C CA . SER A 1 98 ? 10.184 7.722 -10.444 1.00 95.12 98 SER A CA 1
ATOM 696 C C . SER A 1 98 ? 10.349 7.224 -9.004 1.00 95.12 98 SER A C 1
ATOM 698 O O . SER A 1 98 ? 9.487 7.465 -8.167 1.00 95.12 98 SER A O 1
ATOM 700 N N . SER A 1 99 ? 11.464 6.560 -8.689 1.00 95.62 99 SER A N 1
ATOM 701 C CA . SER A 1 99 ? 11.706 6.012 -7.353 1.00 95.62 99 SER A CA 1
ATOM 702 C C . SER A 1 99 ? 11.446 7.035 -6.243 1.00 95.62 99 SER A C 1
ATOM 704 O O . SER A 1 99 ? 11.987 8.143 -6.265 1.00 95.62 99 SER A O 1
ATOM 706 N N . GLY A 1 100 ? 10.629 6.655 -5.264 1.00 94.56 100 GLY A N 1
ATOM 707 C CA . GLY A 1 100 ? 10.164 7.556 -4.216 1.00 94.56 100 GLY A CA 1
ATOM 708 C C . GLY A 1 100 ? 8.915 7.042 -3.508 1.00 94.56 100 GLY A C 1
ATOM 709 O O . GLY A 1 100 ? 8.421 5.953 -3.800 1.00 94.56 100 GLY A O 1
ATOM 710 N N . THR A 1 101 ? 8.405 7.841 -2.573 1.00 95.12 101 THR A N 1
ATOM 711 C CA . THR A 1 101 ? 7.177 7.534 -1.834 1.00 95.12 101 THR A CA 1
ATOM 712 C C . THR A 1 101 ? 6.033 8.396 -2.345 1.00 95.12 101 THR A C 1
ATOM 714 O O . THR A 1 101 ? 6.138 9.621 -2.371 1.00 95.12 101 THR A O 1
ATOM 717 N N . TYR A 1 102 ? 4.929 7.755 -2.713 1.00 94.38 102 TYR A N 1
ATOM 718 C CA . TYR A 1 102 ? 3.711 8.408 -3.185 1.00 94.38 102 TYR A CA 1
ATOM 719 C C . TYR A 1 102 ? 2.529 7.975 -2.340 1.00 94.38 102 TYR A C 1
ATOM 721 O O . TYR A 1 102 ? 2.439 6.810 -1.964 1.00 94.38 102 TYR A O 1
ATOM 729 N N . SER A 1 103 ? 1.592 8.885 -2.102 1.00 93.50 103 SER A N 1
ATOM 730 C CA . SER A 1 103 ? 0.386 8.582 -1.337 1.00 93.50 103 SER A CA 1
ATOM 731 C C . SER A 1 103 ? -0.858 8.954 -2.127 1.00 93.50 103 SER A C 1
ATOM 733 O O . SER A 1 103 ? -0.875 9.948 -2.856 1.00 93.50 103 SER A O 1
ATOM 735 N N . THR A 1 104 ? -1.913 8.156 -1.994 1.00 93.38 104 THR A N 1
ATOM 736 C CA . THR A 1 104 ? -3.228 8.515 -2.531 1.00 93.38 104 THR A CA 1
ATOM 737 C C . THR A 1 104 ? -3.840 9.663 -1.737 1.00 93.38 104 THR A C 1
ATOM 739 O O . THR A 1 104 ? -3.381 10.015 -0.649 1.00 93.38 104 THR A O 1
ATOM 742 N N . ARG A 1 105 ? -4.965 10.190 -2.234 1.00 89.88 105 ARG A N 1
ATOM 743 C CA . ARG A 1 105 ? -5.878 10.961 -1.385 1.00 89.88 105 ARG A CA 1
ATOM 744 C C . ARG A 1 105 ? -6.253 10.152 -0.138 1.00 89.88 105 ARG A C 1
ATOM 746 O O . ARG A 1 105 ? -6.279 8.917 -0.191 1.00 89.88 105 ARG A O 1
ATOM 753 N N . SER A 1 106 ? -6.587 10.849 0.939 1.00 91.75 106 SER A N 1
ATOM 754 C CA . SER A 1 106 ? -7.157 10.221 2.124 1.00 91.75 106 SER A CA 1
ATOM 755 C C . SER A 1 106 ? -8.566 9.690 1.855 1.00 91.75 106 SER A C 1
ATOM 757 O O . SER A 1 106 ? -9.314 10.218 1.025 1.00 91.75 106 SER A O 1
ATOM 759 N N . PHE A 1 107 ? -8.921 8.614 2.545 1.00 91.38 107 PHE A N 1
ATOM 760 C CA . PHE A 1 107 ? -10.228 7.973 2.476 1.00 91.38 107 PHE A CA 1
ATOM 761 C C . PHE A 1 107 ? -10.606 7.388 3.835 1.00 91.38 107 PHE A C 1
ATOM 763 O O . PHE A 1 107 ? -9.746 7.042 4.639 1.00 91.38 107 PHE A O 1
ATOM 770 N N . GLU A 1 108 ? -11.904 7.260 4.080 1.00 92.69 108 GLU A N 1
ATOM 771 C CA . GLU A 1 108 ? -12.423 6.637 5.296 1.00 92.69 108 GLU A CA 1
ATOM 772 C C . GLU A 1 108 ? -12.511 5.119 5.115 1.00 92.69 108 GLU A C 1
ATOM 774 O O . GLU A 1 108 ? -13.034 4.647 4.102 1.00 92.69 108 GLU A O 1
ATOM 779 N N . LEU A 1 109 ? -12.044 4.365 6.110 1.00 91.88 109 LEU A N 1
ATOM 780 C CA . LEU A 1 109 ? -12.284 2.927 6.232 1.00 91.88 109 LEU A CA 1
ATOM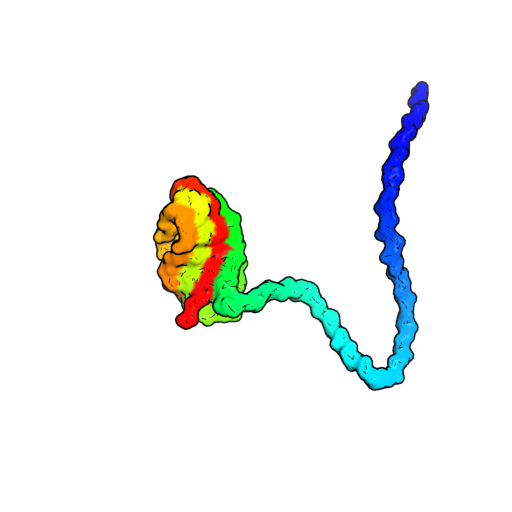 781 C C . LEU A 1 109 ? -13.010 2.606 7.529 1.00 91.88 109 LEU A C 1
ATOM 783 O O . LEU A 1 109 ? -12.813 3.257 8.556 1.00 91.88 109 LEU A O 1
ATOM 787 N N . THR A 1 110 ? -13.838 1.567 7.484 1.00 93.06 110 THR A N 1
ATOM 788 C CA . THR A 1 110 ? -14.434 0.960 8.676 1.00 93.06 110 THR A CA 1
ATOM 789 C C . THR A 1 110 ? -13.482 -0.065 9.290 1.00 93.06 110 THR A C 1
ATOM 791 O O . THR A 1 110 ? -12.505 -0.470 8.671 1.00 93.06 110 THR A O 1
ATOM 794 N N . ALA A 1 111 ? -13.748 -0.502 10.521 1.00 90.25 111 ALA A N 1
ATOM 795 C CA . ALA A 1 111 ? -13.064 -1.680 11.047 1.00 90.25 111 ALA A CA 1
ATOM 796 C C . ALA A 1 111 ? -13.572 -2.938 10.320 1.00 90.25 111 ALA A C 1
ATOM 798 O O . ALA A 1 111 ? -14.776 -3.069 10.092 1.00 90.25 111 ALA A O 1
ATOM 799 N N . GLY A 1 112 ? -12.675 -3.864 9.988 1.00 90.81 112 GLY A N 1
ATOM 800 C CA . GLY A 1 112 ? -13.007 -5.099 9.279 1.00 90.81 112 GLY A CA 1
ATOM 801 C C . GLY A 1 112 ? -12.083 -5.396 8.102 1.00 90.81 112 GLY A C 1
ATOM 802 O O . GLY A 1 112 ? -11.050 -4.757 7.914 1.00 90.81 112 GLY A O 1
ATOM 803 N N . THR A 1 113 ? -12.433 -6.418 7.327 1.00 91.56 113 THR A N 1
ATOM 804 C CA . THR A 1 113 ? -11.681 -6.813 6.132 1.00 91.56 113 THR A CA 1
ATOM 805 C C . THR A 1 113 ? -12.136 -6.000 4.929 1.00 91.56 113 THR A C 1
ATOM 807 O O . THR A 1 113 ? -13.329 -5.931 4.645 1.00 91.56 113 THR A O 1
ATOM 810 N N . HIS A 1 114 ? -11.171 -5.440 4.207 1.00 92.69 114 HIS A N 1
ATOM 811 C CA . HIS A 1 114 ? -11.389 -4.631 3.011 1.00 92.69 114 HIS A CA 1
ATOM 812 C C . HIS A 1 114 ? -10.643 -5.225 1.823 1.00 92.69 114 HIS A C 1
ATOM 814 O O . HIS A 1 114 ? -9.638 -5.910 2.000 1.00 92.69 114 HIS A O 1
ATOM 820 N N . THR A 1 115 ? -11.110 -4.960 0.606 1.00 94.62 115 THR A N 1
ATOM 821 C CA . THR A 1 115 ? -10.446 -5.406 -0.625 1.00 94.62 115 THR A CA 1
ATOM 822 C C . THR A 1 115 ? -9.709 -4.243 -1.268 1.00 94.62 115 THR A C 1
ATOM 824 O O . THR A 1 115 ? -10.336 -3.305 -1.746 1.00 94.62 115 THR A O 1
ATOM 827 N N . VAL A 1 116 ? -8.382 -4.314 -1.340 1.00 95.00 116 VAL A N 1
ATOM 828 C CA . VAL A 1 116 ? -7.534 -3.317 -2.007 1.00 95.00 116 VAL A CA 1
ATOM 829 C C . VAL A 1 116 ? -7.037 -3.894 -3.323 1.00 95.00 116 VAL A C 1
ATOM 831 O O . VAL A 1 116 ? -6.219 -4.808 -3.341 1.00 95.00 116 VAL A O 1
ATOM 834 N N . LYS A 1 117 ? -7.510 -3.349 -4.437 1.00 94.56 117 LYS A N 1
ATOM 835 C CA . LYS A 1 117 ? -7.075 -3.706 -5.783 1.00 94.56 117 LYS A CA 1
ATOM 836 C C . LYS A 1 117 ? -6.115 -2.643 -6.305 1.00 94.56 117 LYS A C 1
ATOM 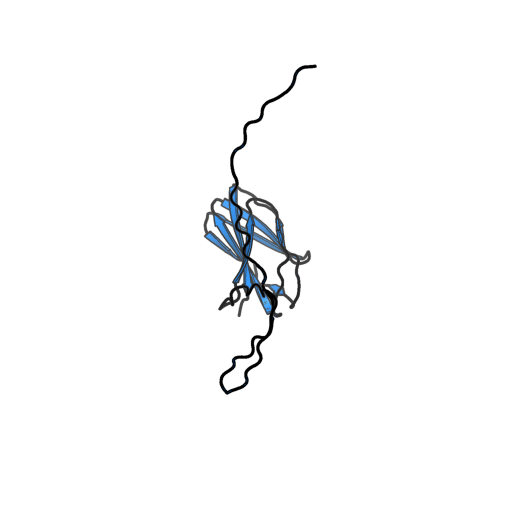838 O O . LYS A 1 117 ? -6.499 -1.494 -6.504 1.00 94.56 117 LYS A O 1
ATOM 843 N N . VAL A 1 118 ? -4.879 -3.046 -6.553 1.00 94.19 118 VAL A N 1
ATOM 844 C CA . VAL A 1 118 ? -3.839 -2.239 -7.191 1.00 94.19 118 VAL A CA 1
ATOM 845 C C . VAL A 1 118 ? -3.765 -2.653 -8.657 1.00 94.19 118 VAL A C 1
ATOM 847 O O . VAL A 1 118 ? -3.563 -3.826 -8.969 1.00 94.19 118 VAL A O 1
ATOM 850 N N . ILE A 1 119 ? -3.975 -1.700 -9.558 1.00 93.56 119 ILE A N 1
ATOM 851 C CA . ILE A 1 119 ? -4.054 -1.889 -11.009 1.00 93.56 119 ILE A CA 1
ATOM 852 C C . ILE A 1 119 ? -2.859 -1.167 -11.642 1.00 93.56 119 ILE A C 1
ATOM 854 O O . ILE A 1 119 ? -2.578 -0.025 -11.287 1.00 93.56 119 ILE A O 1
ATOM 858 N N . GLY A 1 120 ? -2.160 -1.831 -12.562 1.00 88.38 120 GLY A N 1
ATOM 859 C CA . GLY A 1 120 ? -0.886 -1.380 -13.138 1.00 88.38 120 GLY A CA 1
ATOM 860 C C . GLY A 1 120 ? 0.228 -2.431 -12.983 1.00 88.38 120 GLY A C 1
ATOM 861 O O . GLY A 1 120 ? -0.098 -3.611 -12.821 1.00 88.38 120 GLY A O 1
ATOM 862 N N . PRO A 1 121 ? 1.516 -2.042 -13.010 1.00 86.62 121 PRO A N 1
ATOM 863 C CA . PRO A 1 121 ? 1.994 -0.692 -13.276 1.00 86.62 121 PRO A CA 1
ATOM 864 C C . PRO A 1 121 ? 1.845 -0.297 -14.741 1.00 86.62 121 PRO A C 1
ATOM 866 O O . PRO A 1 121 ? 1.963 -1.122 -15.644 1.00 86.62 121 PRO A O 1
ATOM 869 N N . GLU A 1 122 ? 1.707 1.001 -14.971 1.00 89.19 122 GLU A N 1
ATOM 870 C CA . GLU A 1 122 ? 2.230 1.615 -16.186 1.00 89.19 122 GLU A CA 1
ATOM 871 C C . GLU A 1 122 ? 3.680 2.034 -15.926 1.00 89.19 122 GLU A C 1
ATOM 873 O O . GLU A 1 122 ? 3.944 2.878 -15.068 1.00 89.19 122 GLU A O 1
ATOM 878 N N . GLY A 1 123 ? 4.628 1.406 -16.626 1.00 88.50 123 GLY A N 1
ATOM 879 C CA . GLY A 1 123 ? 6.064 1.644 -16.469 1.00 88.50 123 GLY A CA 1
ATOM 880 C C . GLY A 1 123 ? 6.862 0.370 -16.179 1.00 88.50 123 GLY A C 1
ATOM 881 O O . GLY A 1 123 ? 6.441 -0.734 -16.517 1.00 88.50 123 GLY A O 1
ATOM 882 N N . TYR A 1 124 ? 8.037 0.539 -15.577 1.00 87.06 124 TYR A N 1
ATOM 883 C CA . TYR A 1 124 ? 8.950 -0.528 -15.179 1.00 87.06 124 TYR A CA 1
ATOM 884 C C . TYR A 1 124 ? 9.432 -0.277 -13.748 1.00 87.06 124 TYR A C 1
ATOM 886 O O . TYR A 1 124 ? 10.059 0.737 -13.446 1.00 87.06 124 TYR A O 1
ATOM 894 N N . GLY A 1 125 ? 9.129 -1.194 -12.839 1.00 88.94 125 GLY A N 1
ATOM 895 C CA . GLY A 1 125 ? 9.524 -1.042 -11.448 1.00 88.94 125 GLY A CA 1
ATOM 896 C C . GLY A 1 125 ? 8.827 -2.023 -10.528 1.00 88.94 125 GLY A C 1
ATOM 897 O O . GLY A 1 125 ? 7.935 -2.772 -10.927 1.00 88.94 125 GLY A O 1
ATOM 898 N N . THR A 1 126 ? 9.263 -2.013 -9.278 1.00 91.94 126 THR A N 1
ATOM 899 C CA . THR A 1 126 ? 8.613 -2.732 -8.185 1.00 91.94 126 THR A CA 1
ATOM 900 C C . THR A 1 126 ? 8.066 -1.711 -7.205 1.00 91.94 126 THR A C 1
ATOM 902 O O . THR A 1 126 ? 8.663 -0.659 -6.998 1.00 91.94 126 THR A O 1
ATOM 905 N N . VAL A 1 127 ? 6.928 -2.005 -6.589 1.00 94.44 127 VAL A N 1
ATOM 906 C CA . VAL A 1 127 ? 6.336 -1.142 -5.575 1.00 94.44 127 VAL A CA 1
ATOM 907 C C . VAL A 1 127 ? 6.043 -1.918 -4.306 1.00 94.44 127 VAL A C 1
ATOM 909 O O . VAL A 1 127 ? 5.583 -3.062 -4.347 1.00 94.44 127 VAL A O 1
ATOM 912 N N . LYS A 1 128 ? 6.290 -1.290 -3.160 1.00 95.12 128 LYS A N 1
ATOM 913 C CA . LYS A 1 128 ? 5.759 -1.753 -1.878 1.00 95.12 128 LYS A CA 1
ATOM 914 C C . LYS A 1 128 ? 4.533 -0.929 -1.535 1.00 95.12 128 LYS A C 1
ATOM 916 O O . LYS A 1 128 ? 4.584 0.298 -1.558 1.00 95.12 128 LYS A O 1
ATOM 921 N N . VAL A 1 129 ? 3.446 -1.620 -1.231 1.00 94.31 129 VAL A N 1
ATOM 922 C CA . VAL A 1 129 ? 2.140 -1.018 -0.983 1.00 94.31 129 VAL A CA 1
ATOM 923 C C . VAL A 1 129 ? 1.851 -1.077 0.504 1.00 94.31 129 VAL A C 1
ATOM 925 O O . VAL A 1 129 ? 1.886 -2.155 1.101 1.00 94.31 129 VAL A O 1
ATOM 928 N N . TYR A 1 130 ? 1.531 0.067 1.091 1.00 94.12 130 TYR A N 1
ATOM 929 C CA . TYR A 1 130 ? 1.219 0.198 2.504 1.00 94.12 130 TYR A CA 1
ATOM 930 C C . TYR A 1 130 ? -0.144 0.852 2.692 1.00 94.12 130 TYR A C 1
ATOM 932 O O . TYR A 1 130 ? -0.519 1.759 1.955 1.00 94.12 130 TYR A O 1
ATOM 940 N N . LEU A 1 131 ? -0.864 0.411 3.713 1.00 93.12 131 LEU A N 1
ATOM 941 C CA . LEU A 1 131 ? -2.040 1.087 4.238 1.00 93.12 131 LEU A CA 1
ATOM 942 C C . LEU A 1 131 ? -1.618 1.842 5.498 1.00 93.12 131 LEU A C 1
ATOM 944 O O . LEU A 1 131 ? -1.192 1.218 6.469 1.00 93.12 131 LEU A O 1
ATOM 948 N N . ALA A 1 132 ? -1.714 3.166 5.490 1.00 91.75 132 ALA A N 1
ATOM 949 C CA . ALA A 1 132 ? -1.338 4.003 6.624 1.00 91.75 132 ALA A CA 1
ATOM 950 C C . ALA A 1 132 ? -2.551 4.764 7.156 1.00 91.75 132 ALA A C 1
ATOM 952 O O . ALA A 1 132 ? -3.327 5.328 6.386 1.00 91.75 132 ALA A O 1
ATOM 953 N N . ARG A 1 133 ? -2.724 4.783 8.479 1.00 90.50 133 ARG A N 1
ATOM 954 C CA . ARG A 1 133 ? -3.757 5.597 9.132 1.00 90.50 133 ARG A CA 1
ATOM 955 C C . ARG A 1 133 ? -3.282 7.042 9.269 1.00 90.50 133 ARG A C 1
ATOM 957 O O . ARG A 1 133 ? -2.177 7.273 9.755 1.00 90.50 133 ARG A O 1
ATOM 964 N N . VAL A 1 134 ? -4.132 7.990 8.888 1.00 86.75 134 VAL A N 1
ATOM 965 C CA . VAL A 1 134 ? -3.927 9.427 9.101 1.00 86.75 134 VAL A CA 1
ATOM 966 C C . VAL A 1 134 ? -4.632 9.811 10.404 1.00 86.75 134 VAL A C 1
ATOM 968 O O . VAL A 1 134 ? -5.780 9.419 10.617 1.00 86.75 134 VAL A O 1
ATOM 971 N N . HIS A 1 135 ? -3.909 10.485 11.298 1.00 66.44 135 HIS A N 1
ATOM 972 C CA . HIS A 1 135 ? -4.407 10.933 12.602 1.00 66.44 135 HIS A CA 1
ATOM 973 C C . HIS A 1 135 ? -5.261 12.195 12.501 1.00 66.44 135 HIS A C 1
ATOM 975 O O . HIS A 1 135 ? -4.906 13.075 11.685 1.00 66.44 135 HIS A O 1
#

Secondary structure (DSSP, 8-state):
---------------------------S-----------------SS-EEEEEEESS-EEE--EESS-EEEEEEEEEEEEEEEEEEETTEEEEEEEEEEEEEEPPPEEE-SEE--EEEEEEEEEEEEEEEEEE--

Radius of gyration: 25.69 Å; chains: 1; bounding box: 38×75×64 Å

Foldseek 3Di:
DDDDDDDDDDDDDDDDDDDDDDDDDDDDDDDDDDDDDPPVPPDPDPQDKAWQFKDFAKDKGKDFAAAKDKKKKKKQKAAWWKKWKDKQNRTQDIWTGHGDMTITDIDIDGGGIIMIIIHDTPGGTMITIIITGDD